Protein AF-A0A5P9Q8L0-F1 (afdb_monomer)

Radius of gyration: 21.03 Å; Cα contacts (8 Å, |Δi|>4): 65; chains: 1; bounding box: 60×31×48 Å

InterPro domains:
  IPR021465 Protein of unknown function DUF3117 [PF11314] (13-62)

Secondary structure (DSSP, 8-state):
----------------TT-SPPEEEEETTEEEEEEE-TTSSEEEEEE-HHHHHHHHHHHHHHH-

Sequence (64 aa):
MTTTNGEPLMAAMKPRTGDGPLEVTKEGRGIVMRVPLEGGGRLVVELNATEASELGEALQAVVG

Nearest PDB structures (foldseek):
  1bf4-assembly1_A  TM=6.423E-01  e=6.585E-01  Sulfolobus acidocaldarius
  6hjm-assembly2_E  TM=7.878E-01  e=1.541E+00  Myxococcus xanthus
  6hjm-assembly9_P  TM=7.905E-01  e=1.541E+00  Myxococcus xanthus
  3bw6-assembly1_A  TM=6.017E-01  e=1.007E+00  Saccharomyces cerevisiae
  6j9e-assembly1_D  TM=5.909E-01  e=7.947E+00  Xanthomonas oryzae pv. oryzae PXO99A

Organism: NCBI:txid1133546

pLDDT: mean 81.34, std 14.52, range [47.41, 96.56]

Structure (mmCIF, N/CA/C/O backbone):
data_AF-A0A5P9Q8L0-F1
#
_entry.id   AF-A0A5P9Q8L0-F1
#
loop_
_atom_site.group_PDB
_atom_site.id
_atom_site.typ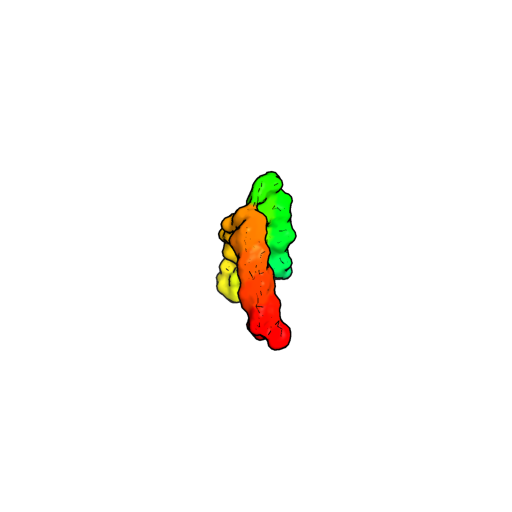e_symbol
_atom_site.label_atom_id
_atom_site.label_alt_id
_atom_site.label_comp_id
_atom_site.label_asym_id
_atom_site.label_entity_id
_atom_site.label_seq_id
_atom_site.pdbx_PDB_ins_code
_atom_site.Cartn_x
_atom_site.Cartn_y
_atom_site.Cartn_z
_atom_site.occupancy
_atom_site.B_iso_or_equiv
_atom_site.auth_seq_id
_atom_site.auth_comp_id
_atom_site.auth_asym_id
_atom_site.auth_atom_id
_atom_site.pdbx_PDB_model_num
ATOM 1 N N . MET A 1 1 ? 42.753 -23.254 -37.057 1.00 53.94 1 MET A N 1
ATOM 2 C CA . MET A 1 1 ? 42.700 -22.648 -35.709 1.00 53.94 1 MET A CA 1
ATOM 3 C C . MET A 1 1 ? 42.772 -21.148 -35.960 1.00 53.94 1 MET A C 1
ATOM 5 O O . MET A 1 1 ? 43.756 -20.728 -36.539 1.00 53.94 1 MET A O 1
ATOM 9 N N . THR A 1 2 ? 41.741 -20.329 -35.772 1.00 47.41 2 THR A N 1
ATOM 10 C CA . THR A 1 2 ? 40.760 -20.327 -34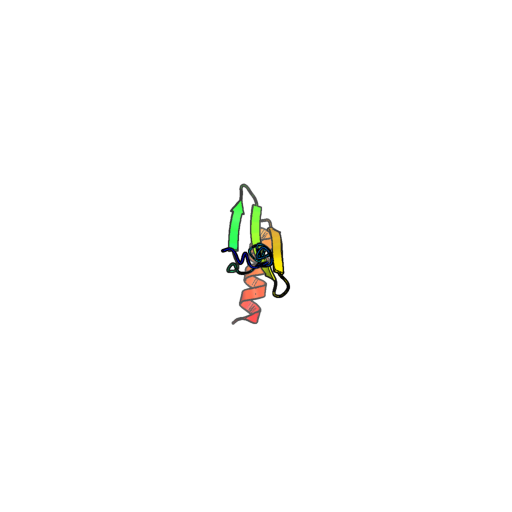.681 1.00 47.41 2 THR A CA 1
ATOM 11 C C . THR A 1 2 ? 39.538 -19.514 -35.125 1.00 47.41 2 THR A C 1
ATOM 13 O O . THR A 1 2 ? 39.690 -18.405 -35.627 1.00 47.41 2 THR A O 1
ATOM 16 N N . THR A 1 3 ? 38.340 -20.072 -34.953 1.00 56.47 3 THR A N 1
ATOM 17 C CA . THR A 1 3 ? 37.064 -19.351 -35.041 1.00 56.47 3 THR A CA 1
ATOM 18 C C . THR A 1 3 ? 36.805 -18.718 -33.678 1.00 56.47 3 THR A C 1
ATOM 20 O O . THR A 1 3 ? 36.747 -19.454 -32.697 1.00 56.47 3 THR A O 1
ATOM 23 N N . THR A 1 4 ? 36.609 -17.403 -33.597 1.00 59.59 4 THR A N 1
ATOM 24 C CA . THR A 1 4 ? 35.961 -16.791 -32.427 1.00 59.59 4 THR A CA 1
ATOM 25 C C . THR A 1 4 ? 34.753 -16.012 -32.913 1.00 59.59 4 THR A C 1
ATOM 27 O O . THR A 1 4 ? 34.864 -15.015 -33.622 1.00 59.59 4 THR A O 1
ATOM 30 N N . ASN A 1 5 ? 33.600 -16.574 -32.566 1.00 61.09 5 ASN A N 1
ATOM 31 C CA . ASN A 1 5 ? 32.267 -16.061 -32.805 1.00 61.09 5 ASN A CA 1
ATOM 32 C C . ASN A 1 5 ? 32.084 -14.692 -32.142 1.00 61.09 5 ASN A C 1
ATOM 34 O O . ASN A 1 5 ? 32.422 -14.506 -3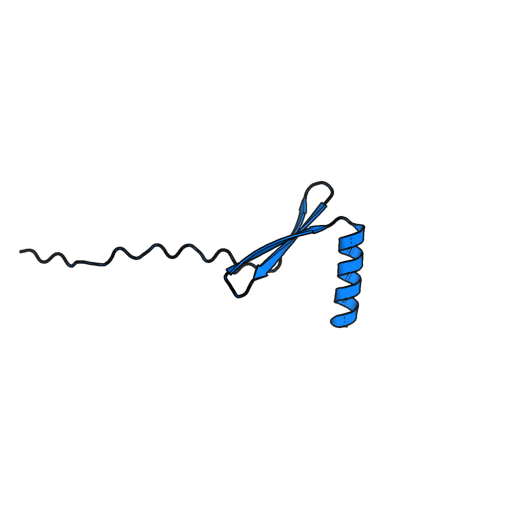0.976 1.00 61.09 5 ASN A O 1
ATOM 38 N N . GLY A 1 6 ? 31.505 -13.755 -32.891 1.00 60.84 6 GLY A N 1
ATOM 39 C CA . GLY A 1 6 ? 30.909 -12.548 -32.338 1.00 60.84 6 GLY A CA 1
ATOM 40 C C . GLY A 1 6 ? 29.598 -12.907 -31.650 1.00 60.84 6 GLY A C 1
ATOM 41 O O . GLY A 1 6 ? 28.551 -12.944 -32.289 1.00 60.84 6 GLY A O 1
ATOM 42 N N . GLU A 1 7 ? 29.656 -13.195 -30.358 1.00 62.88 7 GLU A N 1
ATOM 43 C CA . GLU A 1 7 ? 28.463 -13.269 -29.522 1.00 62.88 7 GLU A CA 1
ATOM 44 C C . GLU A 1 7 ? 28.125 -11.834 -29.092 1.00 62.88 7 GLU A C 1
ATOM 46 O O . GLU A 1 7 ? 28.969 -11.176 -28.472 1.00 62.88 7 GLU A O 1
ATOM 51 N N . PRO A 1 8 ? 26.944 -11.285 -29.439 1.00 59.78 8 PRO A N 1
ATOM 52 C CA . PRO A 1 8 ? 26.532 -10.012 -28.876 1.00 59.78 8 PRO A CA 1
ATOM 53 C C . PRO A 1 8 ? 26.490 -10.193 -27.360 1.00 59.78 8 PRO A C 1
ATOM 55 O O . PRO A 1 8 ? 25.777 -11.060 -26.859 1.00 59.78 8 PRO A O 1
ATOM 58 N N . LEU A 1 9 ? 27.295 -9.396 -26.652 1.00 65.25 9 LEU A N 1
ATOM 59 C CA . LEU A 1 9 ? 27.269 -9.266 -25.199 1.00 65.25 9 LEU A CA 1
ATOM 60 C C . LEU A 1 9 ? 25.800 -9.182 -24.785 1.00 65.25 9 LEU A C 1
ATOM 62 O O . LEU A 1 9 ? 25.139 -8.192 -25.102 1.00 65.25 9 LEU A O 1
ATOM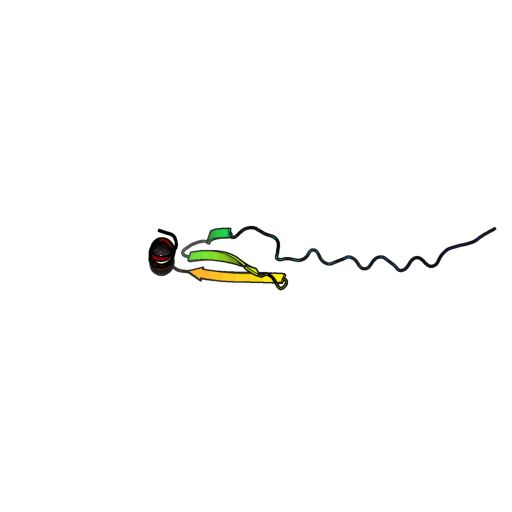 66 N N . MET A 1 10 ? 25.277 -10.249 -24.167 1.00 72.25 10 MET A N 1
ATOM 67 C CA . MET A 1 10 ? 23.914 -10.280 -23.650 1.00 72.25 10 MET A CA 1
ATOM 68 C C . MET A 1 10 ? 23.720 -8.996 -22.856 1.00 72.25 10 MET A C 1
ATOM 70 O O . MET A 1 10 ? 24.384 -8.782 -21.839 1.00 72.25 10 MET A O 1
ATOM 74 N N . ALA A 1 11 ? 22.860 -8.110 -23.357 1.00 65.75 11 ALA A N 1
ATOM 75 C CA . ALA A 1 11 ? 22.488 -6.926 -22.617 1.00 65.75 11 ALA A CA 1
ATOM 76 C C . ALA A 1 11 ? 21.934 -7.430 -21.287 1.00 65.75 11 ALA A C 1
ATOM 78 O O . ALA A 1 11 ? 20.950 -8.170 -21.276 1.00 65.75 11 ALA A O 1
ATOM 79 N N . ALA A 1 12 ? 22.603 -7.082 -20.185 1.00 62.84 12 ALA A N 1
ATOM 80 C CA . ALA A 1 12 ? 22.103 -7.340 -18.849 1.00 62.84 12 ALA A CA 1
ATOM 81 C C . ALA A 1 12 ? 20.695 -6.749 -18.794 1.00 62.84 12 ALA A C 1
ATOM 83 O O . ALA A 1 12 ? 20.520 -5.528 -18.765 1.00 62.84 12 ALA A O 1
ATOM 84 N N . MET A 1 13 ? 19.684 -7.615 -18.886 1.00 70.19 13 MET A N 1
ATOM 85 C CA . MET A 1 13 ? 18.304 -7.198 -18.746 1.00 70.19 13 MET A CA 1
ATOM 86 C C . MET A 1 13 ? 18.228 -6.648 -17.333 1.00 70.19 13 MET A C 1
ATOM 88 O O . MET A 1 13 ? 18.356 -7.410 -16.375 1.00 70.19 13 MET A O 1
ATOM 92 N N . LYS A 1 14 ? 18.125 -5.319 -17.193 1.00 61.44 14 LYS A N 1
ATOM 93 C CA . LYS A 1 14 ? 17.910 -4.714 -15.879 1.00 61.44 14 LYS A CA 1
ATOM 94 C C . LYS A 1 14 ? 16.746 -5.485 -15.252 1.00 61.44 14 LYS A C 1
ATOM 96 O O . LYS A 1 14 ? 15.718 -5.601 -15.932 1.00 61.44 14 LYS A O 1
ATOM 101 N N . PRO A 1 15 ? 16.899 -6.056 -14.040 1.00 62.44 15 PRO A N 1
ATOM 102 C CA . PRO A 1 15 ? 15.784 -6.713 -13.380 1.00 62.44 15 PRO A CA 1
ATOM 103 C C . PRO A 1 15 ? 14.630 -5.720 -13.407 1.00 62.44 15 PRO A C 1
ATOM 105 O O . PRO A 1 15 ? 14.807 -4.553 -13.054 1.00 62.44 15 PRO A O 1
ATOM 108 N N . ARG A 1 16 ? 13.495 -6.139 -13.968 1.00 68.25 16 ARG A N 1
ATOM 109 C CA . ARG A 1 16 ? 12.315 -5.287 -14.089 1.00 68.25 16 ARG A CA 1
ATOM 110 C C . ARG A 1 16 ? 11.863 -4.995 -12.661 1.00 68.25 16 ARG A C 1
ATOM 112 O O . ARG A 1 16 ? 11.240 -5.834 -12.020 1.00 68.25 16 ARG A O 1
ATOM 119 N N . THR A 1 17 ? 12.272 -3.850 -12.120 1.00 57.88 17 THR A N 1
ATOM 120 C CA . THR A 1 17 ? 11.953 -3.416 -10.758 1.00 57.88 17 THR A CA 1
ATOM 121 C C . THR A 1 17 ? 10.465 -3.078 -10.708 1.00 57.88 17 THR A C 1
ATOM 123 O O . THR A 1 17 ? 10.077 -1.931 -10.892 1.00 57.88 17 THR A O 1
ATOM 126 N N . GLY A 1 18 ? 9.618 -4.093 -10.561 1.00 56.47 18 GLY A N 1
ATOM 127 C CA . GLY A 1 18 ? 8.165 -3.940 -10.648 1.00 56.47 18 GLY A CA 1
ATOM 128 C C . GLY A 1 18 ? 7.366 -5.208 -10.360 1.00 56.47 18 GLY A C 1
ATOM 129 O O . GLY A 1 18 ? 6.211 -5.086 -10.011 1.00 56.47 18 GLY A O 1
ATOM 130 N N . ASP A 1 19 ? 7.967 -6.399 -10.403 1.00 66.06 19 ASP A N 1
ATOM 131 C CA . ASP A 1 19 ? 7.257 -7.689 -10.249 1.00 66.06 19 ASP A CA 1
ATOM 132 C C . ASP A 1 19 ? 7.072 -8.141 -8.778 1.00 66.06 19 ASP A C 1
ATOM 134 O O . ASP A 1 19 ? 7.058 -9.324 -8.459 1.00 66.06 19 ASP A O 1
ATOM 138 N N . GLY A 1 20 ? 7.046 -7.197 -7.834 1.00 72.56 20 GLY A N 1
ATOM 139 C CA . GLY A 1 20 ? 6.857 -7.516 -6.412 1.00 72.56 20 GLY A CA 1
ATOM 140 C C . GLY A 1 20 ? 5.374 -7.517 -6.042 1.00 72.56 20 GLY A C 1
ATOM 141 O O . GLY A 1 20 ? 4.630 -6.755 -6.650 1.00 72.56 20 GLY A O 1
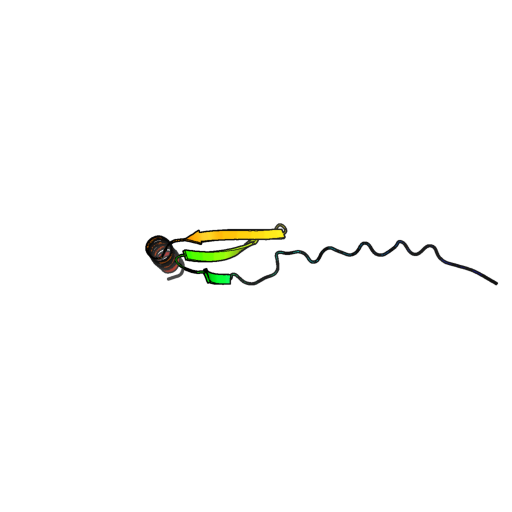ATOM 142 N N . PRO A 1 21 ? 4.926 -8.298 -5.043 1.00 82.75 21 PRO A N 1
ATOM 143 C CA . PRO A 1 21 ? 3.572 -8.151 -4.513 1.00 82.75 21 PRO A CA 1
ATOM 144 C C . PRO A 1 21 ? 3.344 -6.722 -3.994 1.00 82.75 21 PRO A C 1
ATOM 146 O O . PRO A 1 21 ? 4.293 -5.974 -3.759 1.00 82.75 21 PRO A O 1
ATOM 149 N N . LEU A 1 22 ? 2.081 -6.340 -3.791 1.00 88.88 22 LEU A N 1
ATOM 150 C CA . LEU A 1 22 ? 1.764 -5.117 -3.056 1.00 88.88 22 LEU A CA 1
ATOM 151 C C . LEU A 1 22 ? 2.366 -5.210 -1.647 1.00 88.88 22 LEU A C 1
ATOM 153 O O . LEU A 1 22 ? 2.135 -6.184 -0.930 1.00 88.88 22 LEU A O 1
ATOM 157 N N . GLU A 1 23 ? 3.129 -4.195 -1.249 1.00 90.31 23 GLU A N 1
ATOM 158 C CA . GLU A 1 23 ? 3.785 -4.140 0.060 1.00 90.31 23 GLU A CA 1
ATOM 159 C C . GLU A 1 23 ? 3.270 -2.939 0.856 1.00 90.31 23 GLU A C 1
ATOM 161 O O . GLU A 1 23 ? 3.207 -1.826 0.338 1.00 90.31 23 GLU A O 1
ATOM 166 N N . VAL A 1 24 ? 2.944 -3.143 2.134 1.00 93.44 24 VAL A N 1
ATOM 167 C CA . VAL A 1 24 ? 2.569 -2.074 3.074 1.00 93.44 24 VAL A CA 1
ATOM 168 C C . VAL A 1 24 ? 3.450 -2.202 4.310 1.00 93.44 24 VAL A C 1
ATOM 170 O O . VAL A 1 24 ? 3.524 -3.269 4.918 1.00 93.44 24 VAL A O 1
ATOM 173 N N . THR A 1 25 ? 4.149 -1.135 4.690 1.00 92.50 25 THR A N 1
ATOM 174 C CA . THR A 1 25 ? 5.091 -1.139 5.819 1.00 92.50 25 THR A CA 1
ATOM 175 C C . THR A 1 25 ? 4.926 0.127 6.646 1.00 92.50 25 THR A C 1
ATOM 177 O O . THR A 1 25 ? 4.719 1.204 6.101 1.00 92.50 25 THR A O 1
ATOM 180 N N . LYS A 1 26 ? 5.040 0.030 7.972 1.00 91.00 26 LYS A N 1
ATOM 181 C CA . LYS A 1 26 ? 5.078 1.207 8.846 1.00 91.00 26 LYS A CA 1
ATOM 182 C C .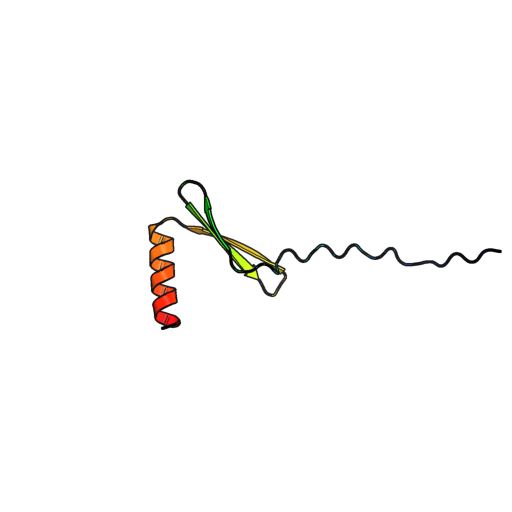 LYS A 1 26 ? 6.520 1.695 8.976 1.00 91.00 26 LYS A C 1
ATOM 184 O O . LYS A 1 26 ? 7.343 0.997 9.564 1.00 91.00 26 LYS A O 1
ATOM 189 N N . GLU A 1 27 ? 6.818 2.881 8.457 1.00 88.25 27 GLU A N 1
ATOM 190 C CA . GLU A 1 27 ? 8.143 3.504 8.552 1.00 88.25 27 GLU A CA 1
ATOM 191 C C . GLU A 1 27 ? 8.055 4.751 9.446 1.00 88.25 27 GLU A C 1
ATOM 193 O O . GLU A 1 27 ? 7.444 5.766 9.113 1.00 88.25 27 GLU A O 1
ATOM 198 N N . GLY A 1 28 ? 8.627 4.659 10.650 1.00 86.50 28 GLY A N 1
ATOM 199 C CA . GLY A 1 28 ? 8.572 5.731 11.646 1.00 86.50 28 GLY A CA 1
ATOM 200 C C . GLY A 1 28 ? 7.141 6.061 12.088 1.00 86.50 28 GLY A C 1
ATOM 201 O O . GLY A 1 28 ? 6.509 5.287 12.812 1.00 86.50 28 GLY A O 1
ATOM 202 N N . ARG A 1 29 ? 6.654 7.246 11.697 1.00 82.56 29 ARG A N 1
ATOM 203 C CA . ARG A 1 29 ? 5.292 7.730 11.999 1.00 82.56 29 ARG A CA 1
ATOM 204 C C . ARG A 1 29 ? 4.311 7.550 10.833 1.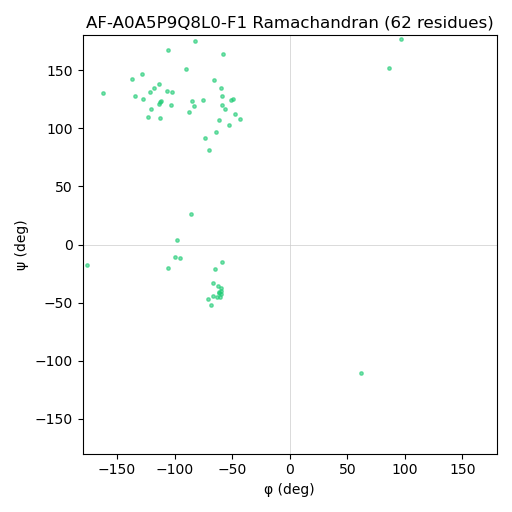00 82.56 29 ARG A C 1
ATOM 206 O O . ARG A 1 29 ? 3.116 7.726 11.056 1.00 82.56 29 ARG A O 1
ATOM 213 N N . GLY A 1 30 ? 4.801 7.203 9.643 1.00 89.88 30 GLY A N 1
ATOM 214 C CA . GLY A 1 30 ? 4.008 7.017 8.431 1.00 89.88 30 GLY A CA 1
ATOM 215 C C . GLY A 1 30 ? 3.835 5.545 8.054 1.00 89.88 30 GLY A C 1
ATOM 216 O O . GLY A 1 30 ? 4.488 4.646 8.593 1.00 89.88 30 GLY A O 1
ATOM 217 N N . ILE A 1 31 ? 2.925 5.303 7.122 1.00 94.56 31 ILE A N 1
ATOM 218 C CA . ILE A 1 31 ? 2.670 4.021 6.475 1.00 94.56 31 ILE A CA 1
ATOM 219 C C . ILE A 1 31 ? 3.060 4.185 5.011 1.00 94.56 31 ILE A C 1
ATOM 221 O O . ILE A 1 31 ? 2.524 5.035 4.310 1.00 94.56 31 ILE A O 1
ATOM 225 N N . VAL A 1 32 ? 3.999 3.371 4.549 1.00 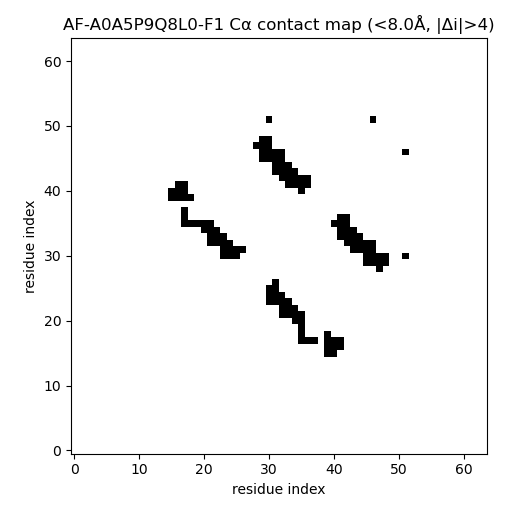94.38 32 VAL A N 1
ATOM 226 C CA . VAL A 1 32 ? 4.476 3.367 3.171 1.00 94.38 32 VAL A CA 1
ATOM 227 C C . VAL A 1 32 ? 3.857 2.183 2.443 1.00 94.38 32 VAL A C 1
ATOM 229 O O . VAL A 1 32 ? 4.078 1.029 2.817 1.00 94.38 32 VAL A O 1
ATOM 232 N N . MET A 1 33 ? 3.101 2.470 1.389 1.00 94.31 33 MET A N 1
ATOM 233 C CA . MET A 1 33 ? 2.527 1.482 0.483 1.00 94.31 33 MET A CA 1
ATOM 234 C C . MET A 1 33 ? 3.271 1.501 -0.851 1.00 94.31 33 MET A C 1
ATOM 236 O O . MET A 1 33 ? 3.503 2.560 -1.433 1.00 94.31 33 MET A O 1
ATOM 240 N N . ARG A 1 34 ? 3.642 0.319 -1.343 1.00 92.62 34 ARG A N 1
ATOM 241 C CA . ARG A 1 34 ? 4.358 0.108 -2.603 1.00 92.62 34 ARG A CA 1
ATOM 242 C C . ARG A 1 34 ? 3.506 -0.774 -3.507 1.00 92.62 34 ARG A C 1
ATOM 244 O O . ARG A 1 34 ? 3.253 -1.930 -3.175 1.00 92.62 34 ARG A O 1
ATOM 251 N N . VAL A 1 35 ? 3.079 -0.231 -4.645 1.00 91.38 35 VAL A N 1
ATOM 252 C CA . VAL A 1 35 ? 2.219 -0.929 -5.609 1.00 91.38 35 VAL A CA 1
ATOM 253 C C . VAL A 1 35 ? 3.003 -1.201 -6.898 1.00 91.38 35 VAL A C 1
ATOM 255 O O . VAL A 1 35 ? 3.539 -0.251 -7.485 1.00 91.38 35 VAL A O 1
ATOM 258 N N . PRO A 1 36 ? 3.112 -2.468 -7.339 1.00 86.94 36 PRO A N 1
ATOM 259 C CA . PRO A 1 36 ? 3.694 -2.807 -8.635 1.00 86.94 36 PRO A CA 1
ATOM 260 C C . PRO A 1 36 ? 2.831 -2.264 -9.781 1.00 86.94 36 PRO A C 1
ATOM 262 O O . PRO A 1 36 ? 1.605 -2.284 -9.701 1.00 86.94 36 PRO A O 1
ATOM 265 N N . LEU A 1 37 ? 3.461 -1.771 -10.849 1.00 85.56 37 LEU A N 1
ATOM 266 C CA . LEU A 1 37 ? 2.757 -1.282 -12.037 1.00 85.56 37 LEU A CA 1
ATOM 267 C C . LEU A 1 37 ? 3.044 -2.184 -13.244 1.00 85.56 37 LEU A C 1
ATOM 269 O O . LEU A 1 37 ? 4.197 -2.526 -13.503 1.00 85.56 37 LEU A O 1
ATOM 273 N N . GLU A 1 38 ? 2.006 -2.475 -14.035 1.00 79.69 38 GLU A N 1
ATOM 274 C CA . GLU A 1 38 ? 2.044 -3.333 -15.240 1.00 79.69 38 GLU A CA 1
ATOM 275 C C . GLU A 1 38 ? 3.022 -2.842 -16.338 1.00 79.69 38 GLU A C 1
ATOM 277 O O . GLU A 1 38 ? 3.385 -3.585 -17.245 1.00 79.69 38 GLU A O 1
ATOM 282 N N . GLY A 1 39 ? 3.496 -1.591 -16.258 1.00 75.25 39 GLY A N 1
ATOM 283 C CA . GLY A 1 39 ? 4.494 -1.001 -17.167 1.00 75.25 39 GLY A CA 1
ATOM 284 C C . GLY A 1 39 ? 5.938 -1.021 -16.647 1.00 75.25 39 GLY A C 1
ATOM 285 O O . GLY A 1 39 ? 6.832 -0.475 -17.296 1.00 75.25 39 GLY A O 1
ATOM 286 N N . GLY A 1 40 ? 6.174 -1.626 -15.480 1.00 75.31 40 GLY A N 1
ATOM 287 C CA . GLY A 1 40 ? 7.428 -1.528 -14.741 1.00 75.31 40 GLY A CA 1
ATOM 288 C C . GLY A 1 40 ? 7.473 -0.306 -13.818 1.00 75.31 40 GLY A C 1
ATOM 289 O O . GLY A 1 40 ? 6.836 0.718 -14.059 1.00 75.31 40 GLY A O 1
ATOM 290 N N . GLY A 1 41 ? 8.246 -0.419 -12.738 1.00 80.19 41 GLY A N 1
ATOM 291 C CA . GLY A 1 41 ? 8.296 0.575 -11.670 1.00 80.19 41 GLY A CA 1
ATOM 292 C C . GLY A 1 41 ? 7.388 0.225 -10.492 1.00 80.19 41 GLY A C 1
ATOM 293 O O . GLY A 1 41 ? 6.683 -0.785 -10.484 1.00 80.19 41 GLY A O 1
ATOM 294 N N . ARG A 1 42 ? 7.448 1.066 -9.459 1.00 84.56 42 ARG A N 1
ATOM 295 C CA . ARG A 1 42 ? 6.633 0.937 -8.250 1.00 84.56 42 ARG A CA 1
ATOM 296 C C . ARG A 1 42 ? 6.067 2.298 -7.890 1.00 84.56 42 ARG A C 1
ATOM 298 O O . ARG A 1 42 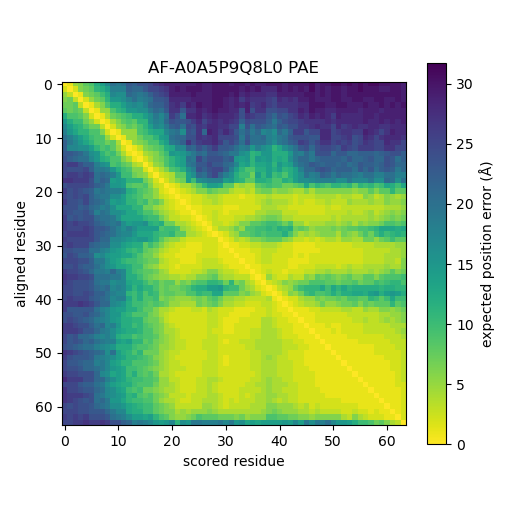? 6.826 3.261 -7.776 1.00 84.56 42 ARG A O 1
ATOM 305 N N . LEU A 1 43 ? 4.755 2.369 -7.700 1.00 88.31 43 LEU A N 1
ATOM 306 C CA . LEU A 1 43 ? 4.133 3.523 -7.067 1.00 88.31 43 LEU A CA 1
ATOM 307 C C . LEU A 1 43 ? 4.417 3.427 -5.569 1.00 88.31 43 LEU A C 1
ATOM 309 O O . LEU A 1 43 ? 4.106 2.408 -4.956 1.00 88.31 43 LEU A O 1
ATOM 313 N N . VAL A 1 44 ? 5.011 4.465 -4.991 1.00 90.62 44 VAL A N 1
ATOM 314 C CA . VAL A 1 44 ? 5.237 4.554 -3.547 1.00 90.62 44 VAL A CA 1
ATOM 315 C C . VAL A 1 44 ? 4.372 5.681 -3.011 1.00 90.62 44 VAL A C 1
ATOM 317 O O . VAL A 1 44 ? 4.475 6.810 -3.486 1.00 90.62 44 VAL A O 1
ATOM 320 N N . VAL A 1 45 ? 3.514 5.359 -2.050 1.00 92.88 45 VAL A N 1
ATOM 321 C CA . VAL A 1 45 ? 2.614 6.307 -1.391 1.00 92.88 45 VAL A CA 1
ATOM 322 C C . VAL A 1 45 ? 2.912 6.283 0.099 1.00 92.88 45 VAL A C 1
ATOM 324 O O . VAL A 1 45 ? 2.991 5.210 0.694 1.00 92.88 45 VAL A O 1
ATOM 327 N N . GLU A 1 46 ? 3.084 7.456 0.695 1.00 94.56 46 GLU A N 1
ATOM 328 C CA . GLU A 1 46 ? 3.194 7.620 2.141 1.00 94.56 46 GLU A CA 1
ATOM 329 C C . GLU A 1 46 ? 1.865 8.150 2.679 1.00 94.56 46 GLU A C 1
ATOM 331 O O . GLU A 1 46 ? 1.299 9.093 2.130 1.00 94.56 46 GLU A O 1
ATOM 336 N N . LEU A 1 47 ? 1.365 7.506 3.726 1.00 95.25 47 LEU A N 1
ATOM 337 C CA . LEU A 1 47 ? 0.078 7.767 4.353 1.00 95.25 47 LEU A CA 1
ATOM 338 C C . LEU A 1 47 ? 0.291 7.949 5.853 1.00 95.25 47 LEU A C 1
ATOM 340 O O . LEU A 1 47 ? 1.124 7.276 6.469 1.00 95.25 47 LEU A O 1
ATOM 344 N N . ASN A 1 48 ? -0.501 8.804 6.478 1.00 95.00 48 ASN A N 1
ATOM 345 C CA . ASN A 1 48 ? -0.646 8.791 7.927 1.00 95.00 48 ASN A CA 1
ATOM 346 C C . ASN A 1 48 ? -1.661 7.713 8.373 1.00 95.00 48 ASN A C 1
ATOM 348 O O . ASN A 1 48 ? -2.280 7.025 7.562 1.00 95.00 48 ASN A O 1
ATOM 352 N N . ALA A 1 49 ? -1.819 7.534 9.688 1.00 92.31 49 ALA A N 1
ATOM 353 C CA . ALA A 1 49 ? -2.695 6.496 10.238 1.00 92.31 49 ALA A CA 1
ATOM 354 C C . ALA A 1 49 ? -4.179 6.677 9.865 1.00 92.31 49 ALA A C 1
ATOM 356 O O . ALA A 1 49 ? -4.875 5.686 9.648 1.00 92.31 49 ALA A O 1
ATOM 357 N N . THR A 1 50 ? -4.653 7.922 9.790 1.00 95.12 50 THR A N 1
ATOM 358 C CA . THR A 1 50 ? -6.034 8.239 9.408 1.00 95.12 50 THR A CA 1
ATOM 359 C C . THR A 1 50 ? -6.268 7.901 7.940 1.00 95.12 50 THR A C 1
ATOM 361 O O . THR A 1 50 ? -7.153 7.107 7.643 1.00 95.12 50 THR A O 1
ATOM 364 N N . GLU A 1 51 ? -5.413 8.398 7.041 1.00 95.06 51 GLU A N 1
ATOM 365 C CA . GLU A 1 51 ? -5.528 8.163 5.591 1.00 95.06 51 GLU A CA 1
ATOM 366 C C . GLU A 1 51 ? -5.472 6.669 5.241 1.00 95.06 51 GLU A C 1
ATOM 368 O O . GLU A 1 51 ? -6.222 6.187 4.395 1.00 95.06 51 GLU A O 1
ATOM 373 N N . ALA A 1 52 ? -4.607 5.905 5.917 1.00 94.19 52 ALA A N 1
ATOM 374 C CA . ALA A 1 52 ? -4.533 4.459 5.724 1.00 94.19 52 ALA A CA 1
ATOM 375 C C . ALA A 1 52 ? -5.803 3.731 6.197 1.00 94.19 52 ALA A C 1
ATOM 377 O O . ALA A 1 52 ? -6.182 2.721 5.604 1.00 94.19 52 ALA A O 1
ATOM 378 N N . SER A 1 53 ? -6.454 4.234 7.251 1.00 94.38 53 SER A N 1
ATOM 379 C CA . SER A 1 53 ? -7.702 3.657 7.762 1.00 94.38 53 SER A CA 1
ATOM 380 C C . SER A 1 53 ? -8.854 3.925 6.794 1.00 94.38 53 SER A C 1
ATOM 382 O O . SER A 1 53 ? -9.544 2.986 6.405 1.00 94.38 53 SER A O 1
ATOM 384 N N . GLU A 1 54 ? -8.988 5.168 6.323 1.00 96.56 54 GLU A N 1
ATOM 385 C CA . GLU A 1 54 ? -9.987 5.566 5.320 1.00 96.56 54 GLU A CA 1
ATOM 386 C C . GLU A 1 54 ? -9.820 4.782 4.008 1.00 96.56 54 GLU A C 1
ATOM 388 O O . GLU A 1 54 ? -10.798 4.301 3.432 1.00 96.56 54 GLU A O 1
ATOM 393 N N . LEU A 1 55 ? -8.575 4.590 3.551 1.00 93.88 55 LEU A N 1
ATOM 394 C CA . LEU A 1 55 ? -8.284 3.763 2.379 1.00 93.88 55 LEU A CA 1
ATOM 395 C C . LEU A 1 55 ? -8.722 2.307 2.592 1.00 93.88 55 LEU A C 1
ATOM 397 O O . LEU A 1 55 ? -9.292 1.700 1.686 1.00 93.88 55 LEU A O 1
ATOM 401 N N . GLY A 1 56 ? -8.475 1.745 3.778 1.00 93.81 56 GLY A N 1
ATOM 402 C CA . GLY A 1 56 ? -8.904 0.392 4.129 1.00 93.81 56 GLY A CA 1
ATOM 403 C C . GLY A 1 56 ? -10.424 0.226 4.082 1.00 93.81 56 GLY A C 1
ATOM 404 O O . GLY A 1 56 ? -10.911 -0.735 3.486 1.00 93.81 56 GLY A O 1
ATOM 405 N N . GLU A 1 57 ? -11.171 1.182 4.639 1.00 96.50 57 GLU A N 1
ATOM 406 C CA . GLU A 1 57 ? -12.640 1.184 4.606 1.00 96.50 57 GLU A CA 1
ATOM 407 C C . GLU A 1 57 ? -13.179 1.299 3.175 1.00 96.50 57 GLU A C 1
ATOM 409 O O . GLU A 1 57 ? -14.058 0.530 2.777 1.00 96.50 57 GLU A O 1
ATOM 414 N N . ALA A 1 58 ? -12.619 2.211 2.374 1.00 95.88 58 ALA A N 1
ATOM 415 C CA . ALA A 1 58 ? -13.010 2.391 0.979 1.00 95.88 58 ALA A CA 1
ATOM 416 C C . ALA A 1 58 ? -12.763 1.127 0.140 1.00 95.88 58 ALA A C 1
ATOM 418 O O . ALA A 1 58 ? -13.606 0.752 -0.677 1.00 95.88 58 ALA A O 1
ATOM 419 N N . LEU A 1 59 ? -11.632 0.445 0.357 1.00 94.25 59 LEU A N 1
ATOM 420 C CA . LEU A 1 59 ? -11.334 -0.826 -0.302 1.00 94.25 59 LEU A CA 1
ATOM 421 C C . LEU A 1 59 ? -12.290 -1.932 0.154 1.00 94.25 59 LEU A C 1
ATOM 423 O O . LEU A 1 59 ? -12.820 -2.658 -0.685 1.00 94.25 59 LEU A O 1
ATOM 427 N N . GLN A 1 60 ? -12.557 -2.044 1.458 1.00 96.06 60 GLN A N 1
ATOM 428 C CA . GLN A 1 60 ? -13.484 -3.041 1.997 1.00 96.06 60 GLN A CA 1
ATOM 429 C C . GLN A 1 60 ? -14.900 -2.879 1.423 1.00 96.06 60 GLN A C 1
ATOM 431 O O . GLN A 1 60 ? -15.551 -3.878 1.124 1.00 96.06 60 GLN A O 1
ATOM 436 N N . ALA A 1 61 ? -15.349 -1.640 1.212 1.00 96.19 61 ALA A N 1
ATOM 437 C CA . ALA A 1 61 ? -16.662 -1.339 0.645 1.00 96.19 61 ALA A CA 1
ATOM 438 C C . ALA A 1 61 ? -16.845 -1.804 -0.813 1.00 96.19 61 ALA A C 1
ATOM 440 O O . ALA A 1 61 ? -17.983 -1.947 -1.253 1.00 96.19 61 ALA A O 1
ATOM 441 N N . VAL A 1 62 ? -15.758 -2.025 -1.565 1.00 95.50 62 VAL A N 1
ATOM 442 C CA . VAL A 1 62 ? -15.821 -2.455 -2.976 1.00 95.50 62 VAL A CA 1
ATOM 443 C C . VAL A 1 62 ? -15.469 -3.926 -3.195 1.00 95.50 62 VAL A C 1
ATOM 445 O O . VAL A 1 62 ? -15.823 -4.473 -4.237 1.00 95.50 62 VAL A O 1
ATOM 448 N N . VAL A 1 63 ? -14.769 -4.567 -2.251 1.00 91.75 63 VAL A N 1
ATOM 449 C CA . VAL A 1 63 ? -14.447 -6.007 -2.321 1.00 91.75 63 VAL A CA 1
ATOM 450 C C . VAL A 1 63 ? -15.441 -6.897 -1.564 1.00 91.75 63 VAL A C 1
ATOM 452 O O . VAL A 1 63 ? -15.354 -8.117 -1.695 1.00 91.75 63 VAL A O 1
ATOM 455 N N . GLY A 1 64 ? -16.324 -6.299 -0.754 1.00 63.59 64 GLY A N 1
ATOM 456 C CA . GLY A 1 64 ? -17.335 -6.972 0.073 1.00 63.59 64 GLY A CA 1
ATOM 457 C C . GLY A 1 64 ? -18.581 -7.412 -0.681 1.00 63.59 64 GLY A C 1
ATOM 458 O O . GLY A 1 64 ? -19.102 -6.609 -1.485 1.00 63.59 64 GLY A O 1
#

Foldseek 3Di:
DDDDDDDPPPDPPDPQQAPDPWDWDDDDQWIWTWHGDPVGDIDIDIHGPVRVVVVVVVVVVVVD

Mean predicted aligned error: 11.4 Å

Solvent-accessible surface area (backbone atoms only — not comparable to full-atom values): 4122 Å² total; per-residue (Å²): 140,83,90,81,80,89,70,79,76,76,73,78,73,70,77,69,62,24,85,55,74,76,42,77,46,78,58,94,85,36,35,41,36,38,39,50,36,99,86,54,36,65,52,76,46,80,32,48,72,64,59,49,48,55,51,50,52,58,49,50,70,72,77,105